Protein AF-A0A5K1FPN5-F1 (afdb_monomer)

Foldseek 3Di:
DDDCPPVNVVVVVVVVVVVVVVVVVLLVCLQVQLVVCVVPHDSCRSVD

Mean predicted aligned error: 6.3 Å

Solvent-accessible surface area (backbone atoms only — not comparable to full-atom values): 2805 Å² total; per-residue (Å²): 129,86,82,78,51,71,61,63,52,52,53,49,53,50,51,51,53,51,50,52,52,52,51,54,52,52,62,71,39,18,68,59,40,16,54,60,30,50,76,84,59,92,34,46,72,39,78,109

Sequence (48 aa):
APILSQELRKDGCLLEAAIEAAARELISLRDTLNEWDSKVGDGDCGTT

Organism: NCBI:txid210225

Structure (mmCIF, N/CA/C/O backbone):
data_AF-A0A5K1FPN5-F1
#
_entry.id   AF-A0A5K1FPN5-F1
#
loop_
_atom_site.group_PDB
_atom_site.id
_atom_site.type_symbol
_atom_site.label_atom_id
_atom_site.label_alt_id
_atom_site.label_comp_id
_atom_site.label_asym_id
_atom_site.label_entity_id
_atom_site.label_seq_id
_atom_site.pdbx_PDB_ins_code
_atom_site.Cartn_x
_atom_site.Cartn_y
_atom_site.Cartn_z
_atom_site.occupancy
_atom_site.B_iso_or_equiv
_atom_site.auth_seq_id
_atom_site.auth_comp_id
_atom_site.auth_asym_id
_atom_site.auth_atom_id
_atom_site.pdbx_PDB_model_num
ATOM 1 N N . ALA A 1 1 ? -20.003 -10.635 32.046 1.00 49.19 1 ALA A N 1
ATOM 2 C CA . ALA A 1 1 ? -19.484 -10.157 30.747 1.00 49.19 1 ALA A CA 1
ATOM 3 C C . ALA A 1 1 ? -18.823 -8.805 30.976 1.00 49.19 1 ALA A C 1
ATOM 5 O O . ALA A 1 1 ? -19.417 -8.019 31.711 1.00 49.19 1 ALA A O 1
ATOM 6 N N . PRO A 1 2 ? -17.617 -8.533 30.453 1.00 57.44 2 PRO A N 1
ATOM 7 C CA . PRO A 1 2 ? -17.008 -7.228 30.652 1.00 57.44 2 PRO A CA 1
ATOM 8 C C . PRO A 1 2 ? -17.840 -6.185 29.900 1.00 57.44 2 PRO A C 1
ATOM 10 O O . PRO A 1 2 ? -18.278 -6.408 28.769 1.00 57.44 2 PRO A O 1
ATOM 13 N N . ILE A 1 3 ? -18.111 -5.064 30.559 1.00 60.66 3 ILE A N 1
ATOM 14 C CA . ILE A 1 3 ? -18.813 -3.933 29.963 1.00 60.66 3 ILE A CA 1
ATOM 15 C C . ILE A 1 3 ? -17.801 -3.255 29.035 1.00 60.66 3 ILE A C 1
ATOM 17 O O . ILE A 1 3 ? -16.949 -2.507 29.500 1.00 60.66 3 ILE A O 1
ATOM 21 N N . LEU A 1 4 ? -17.840 -3.549 27.730 1.00 61.25 4 LEU A N 1
ATOM 22 C CA . LEU A 1 4 ? -17.090 -2.755 26.751 1.00 61.25 4 LEU A CA 1
ATOM 23 C C . LEU A 1 4 ? -17.654 -1.329 26.781 1.00 61.25 4 LEU A C 1
ATOM 25 O O . LEU A 1 4 ? -18.799 -1.120 26.351 1.00 61.25 4 LEU A O 1
ATOM 29 N N . SER A 1 5 ? -16.876 -0.374 27.292 1.00 68.19 5 SER A N 1
ATOM 30 C CA . SER A 1 5 ? -17.212 1.053 27.279 1.00 68.19 5 SER A CA 1
ATOM 31 C C . SER A 1 5 ? -17.588 1.493 25.861 1.00 68.19 5 SER A C 1
ATOM 33 O O . SER A 1 5 ? -16.974 1.061 24.887 1.00 68.19 5 SER A O 1
ATOM 35 N N . GLN A 1 6 ? -18.617 2.333 25.717 1.00 71.00 6 GLN A N 1
ATOM 36 C CA . GLN A 1 6 ? -19.055 2.826 24.402 1.00 71.00 6 GLN A CA 1
ATOM 37 C C . GLN A 1 6 ? -17.938 3.557 23.644 1.00 71.00 6 GLN A C 1
ATOM 39 O O . GLN A 1 6 ? -17.892 3.466 22.422 1.00 71.00 6 GLN A O 1
ATOM 44 N N . GLU A 1 7 ? -17.034 4.236 24.351 1.00 68.06 7 GLU A N 1
ATOM 45 C CA . GLU A 1 7 ? -15.860 4.892 23.759 1.00 68.06 7 GLU A CA 1
ATOM 46 C C . GLU A 1 7 ? -14.886 3.880 23.151 1.00 68.06 7 GLU A C 1
ATOM 48 O O . GLU A 1 7 ? -14.565 3.996 21.976 1.00 68.06 7 GLU A O 1
ATOM 53 N N . LEU A 1 8 ? -14.560 2.798 23.870 1.00 68.56 8 LEU A N 1
ATOM 54 C CA . LEU A 1 8 ? -13.712 1.713 23.352 1.00 68.56 8 LEU A CA 1
ATOM 55 C C . LEU A 1 8 ? -14.279 1.074 22.074 1.00 68.56 8 LEU A C 1
ATOM 57 O O . LEU A 1 8 ? -13.521 0.617 21.224 1.00 68.56 8 LEU A O 1
ATOM 61 N N . ARG A 1 9 ? -15.610 1.044 21.914 1.00 77.81 9 ARG A N 1
ATOM 62 C CA . ARG A 1 9 ? -16.241 0.570 20.670 1.00 77.81 9 ARG A CA 1
ATOM 63 C C . ARG A 1 9 ? -16.079 1.571 19.530 1.00 77.81 9 ARG A C 1
ATOM 65 O O . ARG A 1 9 ? -15.805 1.153 18.415 1.00 77.81 9 ARG A O 1
ATOM 72 N N . LYS A 1 10 ? -16.252 2.869 19.799 1.00 84.62 10 LYS A N 1
ATOM 73 C CA . LYS A 1 10 ? -16.095 3.926 18.786 1.00 84.62 10 LYS A CA 1
ATOM 74 C C . LYS A 1 10 ? -14.652 4.011 18.297 1.00 84.62 10 LYS A C 1
ATOM 76 O O . LYS A 1 10 ? -14.434 4.017 17.090 1.00 84.62 10 LYS A O 1
ATOM 81 N N . ASP A 1 11 ? -13.698 4.002 19.222 1.00 87.00 11 ASP A N 1
ATOM 82 C CA . ASP A 1 11 ? -12.271 4.034 18.901 1.00 87.00 11 ASP A CA 1
ATOM 83 C C . ASP A 1 11 ? -11.847 2.757 18.167 1.00 87.00 11 ASP A C 1
ATOM 85 O O . ASP A 1 11 ? -11.102 2.826 17.193 1.00 87.00 11 ASP A O 1
ATOM 89 N N . GLY A 1 12 ? -12.387 1.598 18.567 1.00 89.12 12 GLY A N 1
ATOM 90 C CA . GLY A 1 12 ? -12.182 0.332 17.861 1.00 89.12 12 GLY A CA 1
ATOM 91 C C . GLY A 1 12 ? -12.677 0.371 16.412 1.00 89.12 12 GLY A C 1
ATOM 92 O O . GLY A 1 12 ? -11.934 -0.002 15.509 1.00 89.12 12 GLY A O 1
ATOM 93 N N . CYS A 1 13 ? -13.888 0.884 16.169 1.00 91.88 13 CYS A N 1
ATOM 94 C CA . CYS A 1 13 ? -14.422 1.036 14.812 1.00 91.88 13 CYS A CA 1
ATOM 95 C C . CYS A 1 13 ? -13.609 2.027 13.968 1.00 91.88 13 CYS A C 1
ATOM 97 O O . CYS A 1 13 ? -13.407 1.799 12.777 1.00 91.88 13 CYS A O 1
ATOM 99 N N . LEU A 1 14 ? -13.141 3.127 14.567 1.00 94.06 14 LEU A N 1
ATOM 100 C CA . LEU A 1 14 ? -12.297 4.094 13.868 1.00 94.06 14 LEU A CA 1
ATOM 101 C C . LEU A 1 14 ? -10.946 3.479 13.485 1.00 94.06 14 LEU A C 1
ATOM 103 O O . LEU A 1 14 ? -10.486 3.674 12.362 1.00 94.06 14 LEU A O 1
ATOM 107 N N . LEU A 1 15 ? -10.333 2.723 14.398 1.00 94.69 15 LE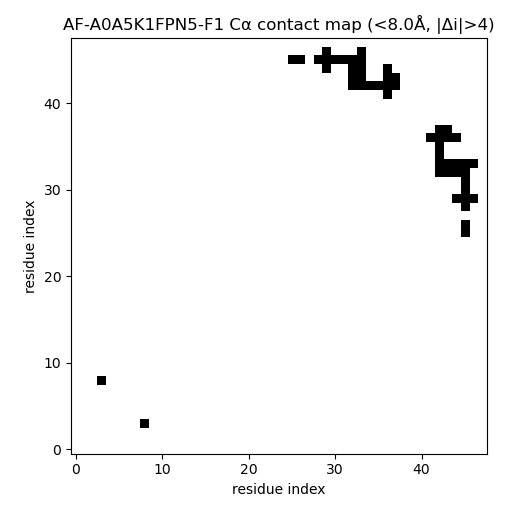U A N 1
ATOM 108 C CA . LEU A 1 15 ? -9.080 2.019 14.144 1.00 94.69 15 LEU A CA 1
ATOM 109 C C . LEU A 1 15 ? -9.236 0.988 13.020 1.00 94.69 15 LEU A C 1
ATOM 111 O O . LEU A 1 15 ? -8.396 0.934 12.127 1.00 94.69 15 LEU A O 1
ATOM 115 N N . GLU A 1 16 ? -10.317 0.209 13.034 1.00 95.50 16 GLU A N 1
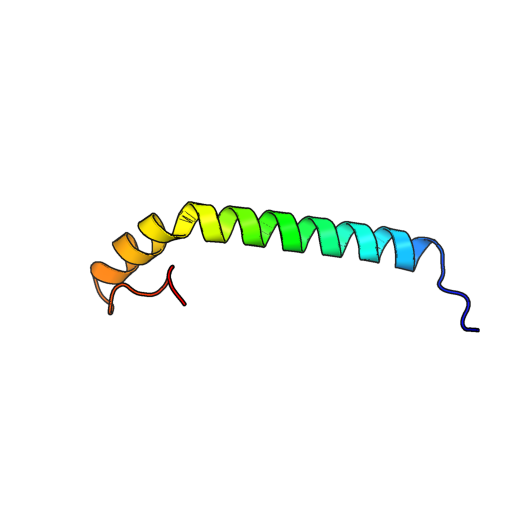ATOM 116 C CA . GLU A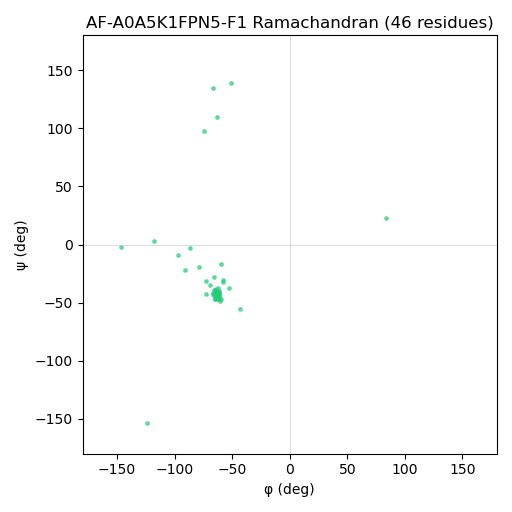 1 16 ? -10.616 -0.770 11.986 1.00 95.50 16 GLU A CA 1
ATOM 117 C C . GLU A 1 16 ? -10.768 -0.098 10.615 1.00 95.50 16 GLU A C 1
ATOM 119 O O . GLU A 1 16 ? -10.099 -0.492 9.661 1.00 95.50 16 GLU A O 1
ATOM 124 N N . ALA A 1 17 ? -11.555 0.980 10.533 1.00 95.88 17 ALA A N 1
ATOM 125 C CA . ALA A 1 17 ? -11.729 1.739 9.297 1.00 95.88 17 ALA A CA 1
ATOM 126 C C . ALA A 1 17 ? -10.412 2.362 8.797 1.00 95.88 17 ALA A C 1
ATOM 128 O O . ALA A 1 17 ? -10.156 2.390 7.593 1.00 95.88 17 ALA A O 1
ATOM 129 N N . ALA A 1 18 ? -9.561 2.844 9.709 1.00 97.44 18 ALA A N 1
ATOM 130 C CA . ALA A 1 18 ? -8.255 3.397 9.363 1.00 97.44 18 ALA A CA 1
ATOM 131 C C . ALA A 1 18 ? -7.303 2.323 8.811 1.00 97.44 18 ALA A C 1
ATOM 133 O O . ALA A 1 18 ? -6.632 2.566 7.808 1.00 97.44 18 ALA A O 1
ATOM 134 N N . ILE A 1 19 ? -7.271 1.135 9.427 1.00 97.62 19 ILE A N 1
ATOM 135 C CA . ILE A 1 19 ? -6.474 -0.004 8.948 1.00 97.62 19 ILE A CA 1
ATOM 136 C C . ILE A 1 19 ? -6.972 -0.454 7.572 1.00 97.62 19 ILE A C 1
ATOM 138 O O . ILE A 1 19 ? -6.160 -0.654 6.670 1.00 97.62 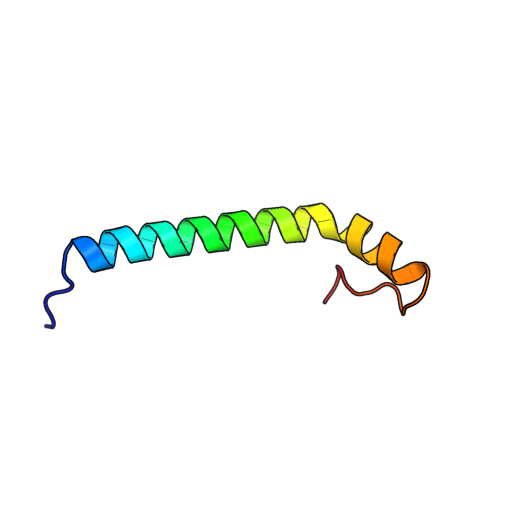19 ILE A O 1
ATOM 142 N N . GLU A 1 20 ? -8.289 -0.571 7.384 1.00 98.06 20 GLU A N 1
ATOM 143 C CA . GLU A 1 20 ? -8.870 -0.968 6.100 1.00 98.06 20 GLU A CA 1
ATOM 144 C C . GLU A 1 20 ? -8.536 0.039 4.989 1.00 98.06 20 GLU A C 1
ATOM 146 O O . GLU A 1 20 ? -8.127 -0.357 3.896 1.00 98.06 20 GLU A O 1
ATOM 151 N N . ALA A 1 21 ? -8.663 1.341 5.263 1.00 98.00 21 ALA A N 1
ATOM 152 C CA . ALA A 1 21 ? -8.320 2.387 4.306 1.00 98.00 21 ALA A CA 1
ATOM 153 C C . ALA A 1 21 ? -6.826 2.359 3.945 1.00 98.00 21 ALA A C 1
ATOM 155 O O . ALA A 1 21 ? -6.483 2.368 2.764 1.00 98.00 21 ALA A O 1
ATOM 156 N N . ALA A 1 22 ? -5.943 2.258 4.943 1.00 97.75 22 ALA A N 1
ATOM 157 C CA . ALA A 1 22 ? -4.503 2.178 4.717 1.00 97.75 22 ALA A CA 1
ATOM 158 C C . ALA A 1 22 ? -4.119 0.939 3.894 1.00 97.75 22 ALA A C 1
ATOM 160 O O . ALA A 1 22 ? -3.330 1.045 2.959 1.00 97.75 22 ALA A O 1
ATOM 161 N N . ALA A 1 23 ? -4.711 -0.221 4.190 1.00 97.25 23 ALA A N 1
ATOM 162 C CA . ALA A 1 23 ? -4.465 -1.447 3.437 1.00 97.25 23 ALA A CA 1
ATOM 163 C C . ALA A 1 23 ? -4.916 -1.323 1.973 1.00 97.25 23 ALA A C 1
ATOM 165 O O . ALA A 1 23 ? -4.187 -1.724 1.068 1.00 97.25 23 ALA A O 1
ATOM 166 N N . ARG A 1 24 ? -6.092 -0.732 1.720 1.00 97.81 24 ARG A N 1
ATOM 167 C CA . ARG A 1 24 ? -6.598 -0.500 0.356 1.00 97.81 24 ARG A CA 1
ATOM 168 C C . ARG A 1 24 ? -5.678 0.414 -0.451 1.00 97.81 24 ARG A C 1
ATOM 170 O O . ARG A 1 24 ? -5.414 0.118 -1.614 1.00 97.81 24 ARG A O 1
ATOM 177 N N . GLU A 1 25 ? -5.178 1.484 0.160 1.00 97.88 25 GLU A N 1
ATOM 178 C CA . GLU A 1 25 ? -4.219 2.385 -0.488 1.00 97.88 25 GLU A CA 1
ATOM 179 C C . GLU A 1 25 ? -2.870 1.700 -0.742 1.00 97.88 25 GLU A C 1
ATOM 181 O O . GLU A 1 25 ? -2.324 1.809 -1.832 1.00 97.88 25 GLU A O 1
ATOM 186 N N . LEU A 1 26 ? -2.344 0.916 0.203 1.00 96.50 26 LEU A N 1
ATOM 187 C CA . LEU A 1 26 ? -1.099 0.169 -0.022 1.00 96.50 26 LEU A CA 1
ATOM 188 C C . LEU A 1 26 ? -1.233 -0.844 -1.168 1.00 96.50 26 LEU A C 1
ATOM 190 O O . LEU A 1 26 ? -0.345 -0.936 -2.013 1.00 96.50 26 LEU A O 1
ATOM 194 N N . ILE A 1 27 ? -2.371 -1.541 -1.255 1.00 97.19 27 ILE A N 1
ATOM 195 C CA . ILE A 1 27 ? -2.670 -2.452 -2.369 1.00 97.19 27 ILE A CA 1
ATOM 196 C C . ILE A 1 27 ? -2.730 -1.692 -3.702 1.00 97.19 27 ILE A C 1
ATOM 198 O O . ILE A 1 27 ? -2.231 -2.195 -4.710 1.00 97.19 27 ILE A O 1
ATOM 202 N N . SER A 1 28 ? -3.321 -0.491 -3.730 1.00 97.75 28 SER A N 1
ATOM 203 C CA . SER A 1 28 ? -3.400 0.328 -4.950 1.00 97.75 28 SER A CA 1
ATOM 204 C C . SER A 1 28 ? -2.020 0.809 -5.417 1.00 97.75 28 SER A C 1
ATOM 206 O O . SER A 1 28 ? -1.793 0.974 -6.616 1.00 97.75 28 SER A O 1
ATOM 208 N N . LEU A 1 29 ? -1.080 0.965 -4.481 1.00 97.88 29 LEU A N 1
ATOM 209 C CA . LEU A 1 29 ? 0.294 1.391 -4.731 1.00 97.88 29 LEU A CA 1
ATOM 210 C C . LEU A 1 29 ? 1.253 0.249 -5.085 1.00 97.88 29 LEU A C 1
ATOM 212 O O . LEU A 1 29 ? 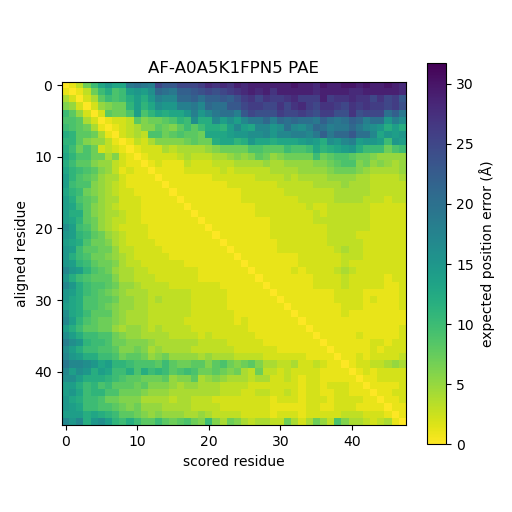2.407 0.540 -5.398 1.00 97.88 29 LEU A O 1
ATOM 216 N N . ARG A 1 30 ? 0.813 -1.019 -5.082 1.00 98.00 30 ARG A N 1
ATOM 217 C CA . ARG A 1 30 ? 1.666 -2.201 -5.319 1.00 98.00 30 ARG A CA 1
ATOM 218 C C . ARG A 1 30 ? 2.658 -2.018 -6.466 1.00 98.00 30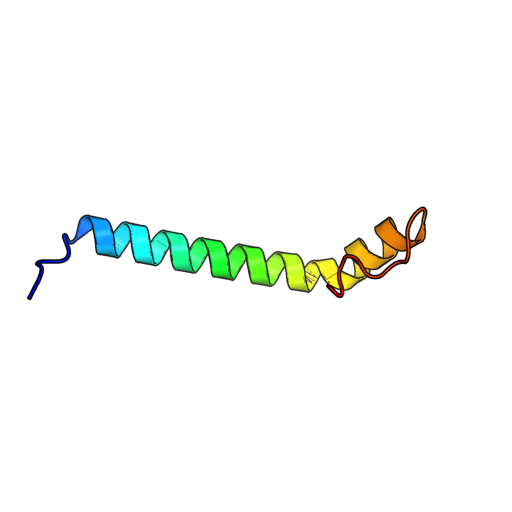 ARG A C 1
ATOM 220 O O . ARG A 1 30 ? 3.857 -2.205 -6.285 1.00 98.00 30 ARG A O 1
ATOM 227 N N . ASP A 1 31 ? 2.156 -1.679 -7.651 1.00 97.75 3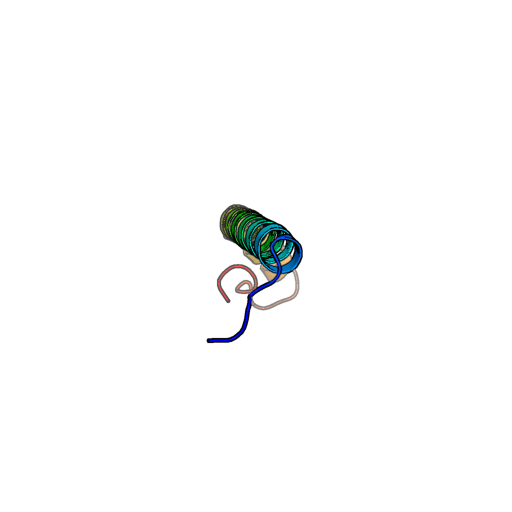1 ASP A N 1
ATOM 228 C CA . ASP A 1 31 ? 2.988 -1.641 -8.856 1.00 97.75 31 ASP A CA 1
ATOM 229 C C . ASP A 1 31 ? 4.002 -0.482 -8.785 1.00 97.75 31 ASP A C 1
ATOM 231 O O . ASP A 1 31 ? 5.152 -0.645 -9.184 1.00 97.75 31 ASP A O 1
ATOM 235 N N . THR A 1 32 ? 3.615 0.649 -8.184 1.00 98.25 32 THR A N 1
ATOM 236 C CA . THR A 1 32 ? 4.505 1.788 -7.901 1.00 98.25 32 THR A CA 1
ATOM 237 C C . THR A 1 32 ? 5.601 1.415 -6.902 1.00 98.25 32 THR A C 1
ATOM 239 O O . THR A 1 32 ? 6.757 1.792 -7.086 1.00 98.25 32 THR A O 1
ATOM 242 N N . LEU A 1 33 ? 5.254 0.664 -5.853 1.00 97.31 33 LEU A N 1
ATOM 243 C CA . LEU A 1 33 ? 6.205 0.202 -4.841 1.00 97.31 33 LEU A CA 1
ATOM 244 C C . LEU A 1 33 ? 7.226 -0.763 -5.451 1.00 97.31 33 LEU A C 1
ATOM 246 O O . LEU A 1 33 ? 8.423 -0.569 -5.256 1.00 97.31 33 LEU A O 1
ATOM 250 N N . ASN A 1 34 ? 6.774 -1.721 -6.266 1.00 98.00 34 ASN A N 1
ATOM 251 C CA . ASN A 1 34 ? 7.664 -2.600 -7.026 1.00 98.00 34 ASN A CA 1
ATOM 252 C C . ASN A 1 34 ? 8.546 -1.808 -8.010 1.00 98.00 34 ASN A C 1
ATOM 254 O O . ASN A 1 34 ? 9.731 -2.100 -8.144 1.00 98.00 34 ASN A O 1
ATOM 258 N N . GLU A 1 35 ? 8.010 -0.783 -8.688 1.00 98.19 35 GLU A N 1
ATOM 259 C CA . GLU A 1 35 ? 8.799 0.055 -9.603 1.00 98.19 35 GLU A CA 1
ATOM 260 C C . GLU A 1 35 ? 9.921 0.794 -8.863 1.00 98.19 35 GLU A 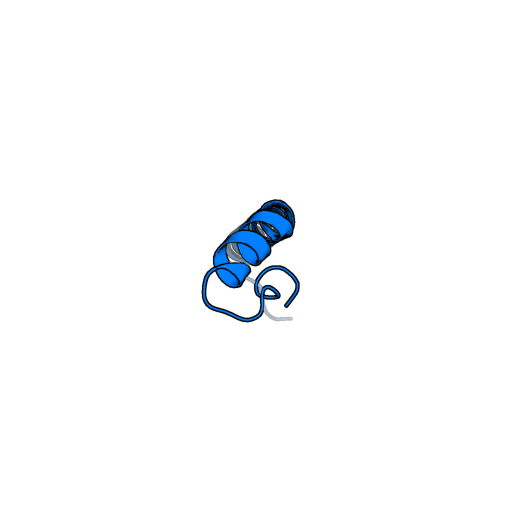C 1
ATOM 262 O O . GLU A 1 35 ? 11.065 0.813 -9.322 1.00 98.19 35 GLU A O 1
ATOM 267 N N . TRP A 1 36 ? 9.619 1.417 -7.724 1.00 97.38 36 TRP A N 1
ATOM 268 C CA . TRP A 1 36 ? 10.622 2.133 -6.936 1.00 97.38 36 TRP A CA 1
ATOM 269 C C . TRP A 1 36 ? 11.686 1.194 -6.391 1.00 97.38 36 TRP A C 1
ATOM 271 O O . TRP A 1 36 ? 12.873 1.509 -6.480 1.00 97.38 36 TRP A O 1
ATOM 281 N N . ASP A 1 37 ? 11.260 0.040 -5.896 1.00 97.94 37 ASP A N 1
ATOM 282 C CA . ASP A 1 37 ? 12.147 -0.984 -5.377 1.00 97.94 37 ASP A CA 1
ATOM 283 C C . ASP A 1 37 ? 13.046 -1.571 -6.476 1.00 97.94 37 ASP A C 1
ATOM 285 O O . ASP A 1 37 ? 14.254 -1.667 -6.297 1.00 97.94 37 ASP A O 1
ATOM 289 N N . SER A 1 38 ? 12.532 -1.786 -7.691 1.00 97.62 38 SER A N 1
ATOM 290 C CA . SER A 1 38 ? 13.322 -2.315 -8.818 1.00 97.62 38 SER A CA 1
ATOM 291 C C . SER A 1 38 ? 14.531 -1.456 -9.224 1.00 97.62 38 SER A C 1
ATOM 293 O O . SER A 1 38 ? 15.424 -1.927 -9.929 1.00 97.62 38 SER A O 1
ATOM 295 N N . LYS A 1 39 ? 14.584 -0.183 -8.803 1.00 97.50 39 LYS A N 1
ATOM 296 C CA . LYS A 1 39 ? 15.692 0.729 -9.134 1.00 97.50 39 LYS A CA 1
ATOM 297 C C . LYS A 1 39 ? 16.974 0.389 -8.379 1.00 97.50 39 LYS A C 1
ATOM 299 O O . LYS A 1 39 ? 18.056 0.665 -8.894 1.00 97.50 39 LYS A O 1
ATOM 304 N N . VAL A 1 40 ? 16.865 -0.145 -7.162 1.00 95.31 40 VAL A N 1
ATOM 305 C CA . VAL A 1 40 ? 18.013 -0.386 -6.266 1.00 95.31 40 VAL A CA 1
ATOM 306 C C . VAL A 1 40 ? 17.871 -1.633 -5.374 1.00 95.31 40 VAL A C 1
ATOM 308 O O . VAL A 1 40 ? 18.805 -1.937 -4.634 1.00 95.31 40 VAL A O 1
ATOM 311 N N . GLY A 1 41 ? 16.741 -2.339 -5.442 1.00 95.12 41 GLY A N 1
ATOM 312 C CA . GLY A 1 41 ? 16.374 -3.540 -4.683 1.00 95.12 41 GLY A CA 1
ATOM 313 C C . GLY A 1 41 ? 15.991 -4.715 -5.594 1.00 95.12 41 GLY A C 1
ATOM 314 O O . GLY A 1 41 ? 16.481 -4.812 -6.722 1.00 95.12 41 GLY A O 1
ATOM 315 N N . ASP A 1 42 ? 15.153 -5.628 -5.103 1.00 97.44 42 ASP A N 1
ATOM 316 C CA . ASP A 1 42 ? 14.718 -6.846 -5.810 1.00 97.44 42 ASP A CA 1
ATOM 317 C C . ASP A 1 42 ? 13.356 -6.713 -6.509 1.00 97.44 42 ASP A C 1
ATOM 319 O O . ASP A 1 42 ? 13.023 -7.539 -7.363 1.00 97.44 42 ASP A O 1
ATOM 323 N N . GLY A 1 43 ? 12.633 -5.618 -6.266 1.00 96.75 43 GLY A N 1
ATOM 324 C CA . GLY A 1 43 ? 11.440 -5.240 -7.019 1.00 96.75 43 GLY A CA 1
ATOM 325 C C . G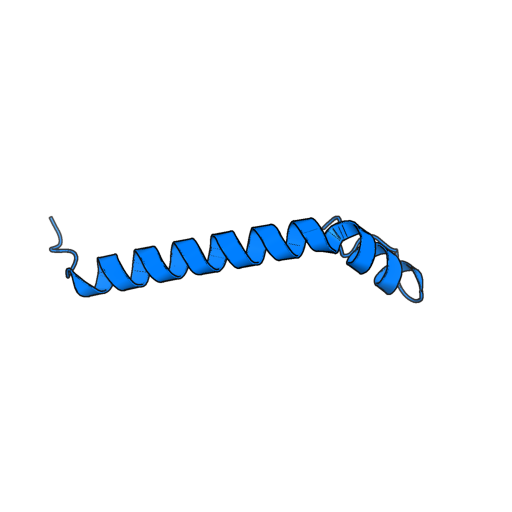LY A 1 43 ? 10.168 -5.929 -6.534 1.00 96.75 43 GLY A C 1
ATOM 326 O O . GLY A 1 43 ? 9.218 -6.041 -7.315 1.00 96.75 43 GLY A O 1
ATOM 327 N N . ASP A 1 44 ? 10.143 -6.397 -5.286 1.00 97.12 44 ASP A N 1
ATOM 328 C CA . ASP A 1 44 ? 9.017 -7.134 -4.712 1.00 97.12 44 ASP A CA 1
ATOM 329 C C . ASP A 1 44 ? 8.351 -6.443 -3.511 1.00 97.12 44 ASP A C 1
ATOM 331 O O . ASP A 1 44 ? 7.366 -6.966 -2.981 1.00 97.12 44 ASP A O 1
ATOM 335 N N . CYS A 1 45 ? 8.803 -5.238 -3.139 1.00 95.38 45 CYS A N 1
ATOM 336 C CA . CYS A 1 45 ? 8.289 -4.503 -1.981 1.00 95.38 45 CYS A CA 1
ATOM 337 C C . CYS A 1 45 ? 6.757 -4.333 -1.962 1.00 95.38 45 CYS A C 1
ATOM 339 O O . CYS A 1 45 ? 6.150 -4.409 -0.899 1.00 95.38 45 CYS A O 1
ATOM 341 N N . GLY A 1 46 ? 6.107 -4.118 -3.109 1.00 94.88 46 GLY A N 1
ATOM 342 C CA . GLY A 1 46 ? 4.644 -4.036 -3.192 1.00 94.88 46 GLY A CA 1
ATOM 343 C C . GLY A 1 46 ? 3.933 -5.395 -3.169 1.00 94.88 46 GLY A C 1
ATOM 344 O O . GLY A 1 46 ? 2.727 -5.454 -2.932 1.00 94.88 46 GLY A O 1
ATOM 345 N N . THR A 1 47 ? 4.650 -6.477 -3.471 1.00 94.25 47 THR A N 1
ATOM 346 C CA . THR A 1 47 ? 4.125 -7.851 -3.540 1.00 94.25 47 THR A CA 1
ATOM 347 C C . THR A 1 47 ? 4.229 -8.589 -2.199 1.00 94.25 47 THR A C 1
ATOM 349 O O . THR A 1 47 ? 3.480 -9.547 -1.995 1.00 94.25 47 THR A O 1
ATOM 352 N N . THR A 1 48 ? 5.133 -8.149 -1.315 1.00 86.94 48 THR A N 1
ATOM 353 C CA . THR A 1 48 ? 5.302 -8.632 0.069 1.00 86.94 48 THR A CA 1
ATOM 354 C C . THR A 1 48 ? 4.147 -8.200 0.971 1.00 86.94 48 THR A C 1
ATOM 356 O O . THR A 1 48 ? 3.644 -9.065 1.727 1.00 86.94 48 THR A O 1
#

Radius of gyration: 17.3 Å; Cα contacts (8 Å, |Δi|>4): 26; chains: 1; bounding box: 38×15×40 Å

Secondary structure (DSSP, 8-state):
-----HHHHHHHHHHHHHHHHHHHHHHHTHHHHHHHHTTTS-S-TTT-

InterPro domains:
  IPR004007 DhaL domain [PS51480] (13-48)
  IPR036117 DhaL domain superfamily [G3DSA:1.25.40.340] (10-48)
  IPR036117 DhaL domain superfamily [SSF101473] (9-48)

pLDDT: mean 89.94, std 12.97, range [49.19, 98.25]